Protein AF-A0A542XLI5-F1 (afdb_monomer)

Solvent-accessible surface area (backbone atoms only —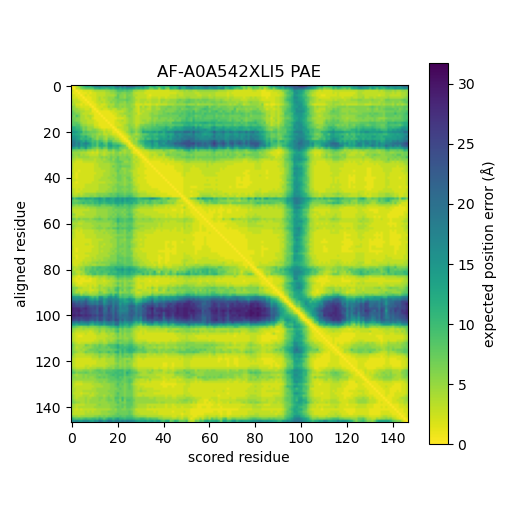 not comparable to full-atom values): 8146 Å² total; per-residue (Å²): 117,4,64,42,70,44,97,56,20,80,38,67,71,58,50,46,68,78,39,75,88,65,83,76,77,69,92,73,43,52,57,99,66,52,78,64,51,60,45,46,20,46,40,46,33,58,65,39,42,83,74,52,23,46,76,43,60,35,79,71,32,42,74,68,52,39,51,50,51,53,49,49,55,49,26,35,18,64,90,39,92,32,61,25,33,32,57,32,42,47,22,63,56,70,70,64,86,77,56,94,75,76,98,66,81,42,37,30,28,30,31,33,39,78,84,74,72,52,48,34,41,41,29,35,41,96,80,63,48,33,54,43,33,36,30,71,49,94,64,28,32,34,32,53,40,76,110

Nearest PDB structures (foldseek):
  8veh-assembly4_D  TM=5.127E-01  e=3.864E-01  Rickettsia bellii RML369-C
  6vch-assembly6_F  TM=6.199E-01  e=4.196E+00  Nitrosotalea devaniterrae
  6vcf-assembly5_E  TM=4.875E-01  e=2.572E+00  Nitrosotalea devaniterrae
  1xke-assembly1_A  TM=5.380E-01  e=5.359E+00  Homo sapiens
  6vcf-assembly1_A  TM=4.866E-01  e=2.907E+00  Nitrosotalea devaniterrae

Mean predicted aligned error: 6.47 Å

pLDDT: mean 83.05, std 15.58, range [28.97, 96.81]

Organism: Salinispora arenicola (NCBI:txid168697)

Structure (mmCIF, N/CA/C/O backbone):
data_AF-A0A542XLI5-F1
#
_entry.id   AF-A0A542XLI5-F1
#
loop_
_atom_site.group_PDB
_atom_site.id
_atom_site.type_symbol
_atom_site.label_atom_id
_atom_site.label_alt_id
_atom_site.label_comp_id
_atom_site.label_asym_id
_atom_site.label_entity_id
_atom_site.label_seq_id
_atom_site.pdbx_PDB_ins_code
_atom_site.Cartn_x
_atom_site.Cartn_y
_atom_site.Cartn_z
_atom_site.occupancy
_atom_site.B_iso_or_equiv
_atom_site.auth_seq_id
_atom_site.auth_comp_id
_atom_site.auth_asym_id
_atom_sit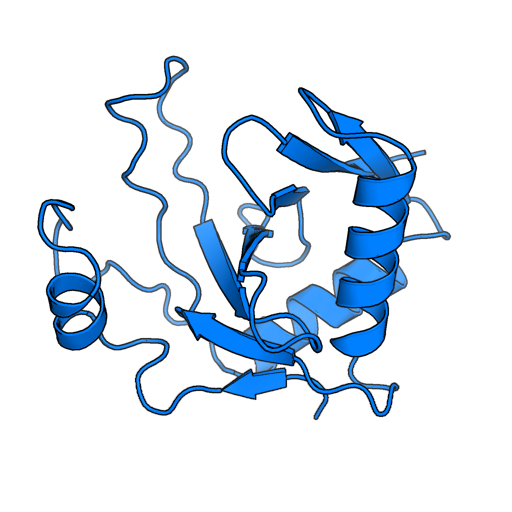e.auth_atom_id
_atom_site.pdbx_PDB_model_num
ATOM 1 N N . MET A 1 1 ? -15.246 -2.917 -4.200 1.00 62.19 1 MET A N 1
ATOM 2 C CA . MET A 1 1 ? -13.824 -3.328 -4.228 1.00 62.19 1 MET A CA 1
ATOM 3 C C . MET A 1 1 ? -13.003 -2.115 -4.626 1.00 62.19 1 MET A C 1
ATOM 5 O O . MET A 1 1 ? -13.133 -1.672 -5.762 1.00 62.19 1 MET A O 1
ATOM 9 N N . PRO A 1 2 ? -12.246 -1.552 -3.689 1.00 79.00 2 PRO A N 1
ATOM 10 C CA . PRO A 1 2 ? -11.530 -0.287 -3.844 1.00 79.00 2 PRO A CA 1
ATOM 11 C C . PRO A 1 2 ? -10.145 -0.492 -4.476 1.00 79.00 2 PRO A C 1
ATOM 13 O O . PRO A 1 2 ? -9.580 0.426 -5.063 1.00 79.00 2 PRO A O 1
ATOM 16 N N . LEU A 1 3 ? -9.614 -1.719 -4.432 1.00 91.62 3 LEU A N 1
ATOM 17 C CA . LEU A 1 3 ? -8.460 -2.115 -5.214 1.00 91.62 3 LEU A CA 1
ATOM 18 C C . LEU A 1 3 ? -8.900 -2.643 -6.577 1.00 91.62 3 LEU A C 1
ATOM 20 O O . LEU A 1 3 ? -9.738 -3.542 -6.702 1.00 91.62 3 LEU A O 1
ATOM 24 N N . VAL A 1 4 ? -8.286 -2.076 -7.605 1.00 93.69 4 VAL A N 1
ATOM 25 C CA . VAL A 1 4 ? -8.241 -2.616 -8.960 1.00 93.69 4 VAL A CA 1
ATOM 26 C C . VAL A 1 4 ? -6.902 -3.325 -9.114 1.00 93.69 4 VAL A C 1
ATOM 28 O O . VAL A 1 4 ? -5.911 -2.898 -8.538 1.00 93.69 4 VAL A O 1
ATOM 31 N N . PHE A 1 5 ? -6.850 -4.414 -9.872 1.00 92.69 5 PHE A N 1
ATOM 32 C CA . PHE A 1 5 ? -5.620 -5.183 -10.050 1.00 92.69 5 PHE A CA 1
ATOM 33 C C . PHE A 1 5 ? -5.214 -5.140 -11.512 1.00 92.69 5 PHE A C 1
ATOM 35 O O . PHE A 1 5 ? -6.007 -5.514 -12.380 1.00 92.69 5 PHE A O 1
ATOM 42 N N . ASN A 1 6 ? -3.979 -4.720 -11.780 1.00 91.38 6 ASN A N 1
ATOM 43 C CA . ASN A 1 6 ? -3.387 -4.911 -13.095 1.00 91.38 6 ASN A CA 1
ATOM 44 C C . ASN A 1 6 ? -3.408 -6.423 -13.426 1.00 91.38 6 ASN A C 1
ATOM 46 O O . ASN A 1 6 ? -3.064 -7.226 -12.556 1.00 91.38 6 ASN A O 1
ATOM 50 N N . PRO A 1 7 ? -3.788 -6.857 -14.645 1.00 88.00 7 PRO A N 1
ATOM 51 C CA . PRO A 1 7 ? -3.790 -8.275 -15.029 1.00 88.00 7 PRO A CA 1
ATOM 52 C C . PRO A 1 7 ? -2.463 -9.016 -14.796 1.00 88.00 7 PRO A C 1
ATOM 54 O O . PRO A 1 7 ? -2.448 -10.245 -14.706 1.00 88.00 7 PRO A O 1
ATOM 57 N N . ASN A 1 8 ? -1.357 -8.278 -14.702 1.00 87.62 8 ASN A N 1
ATOM 58 C CA . ASN A 1 8 ? -0.009 -8.802 -14.539 1.00 87.62 8 ASN A CA 1
ATOM 59 C C . ASN A 1 8 ? 0.612 -8.505 -13.167 1.00 87.62 8 ASN A C 1
ATOM 61 O O . ASN A 1 8 ? 1.803 -8.747 -12.993 1.00 87.62 8 ASN A O 1
ATOM 65 N N . TYR A 1 9 ? -0.177 -8.029 -12.196 1.00 86.06 9 TYR A N 1
ATOM 66 C CA . TYR A 1 9 ? 0.335 -7.541 -10.912 1.00 86.06 9 TYR A CA 1
ATOM 67 C C . TYR A 1 9 ? 1.252 -8.532 -10.175 1.00 86.06 9 TYR A C 1
ATOM 69 O O . TYR A 1 9 ? 2.170 -8.119 -9.483 1.00 86.06 9 TYR A O 1
ATOM 77 N N . ASN A 1 10 ? 1.055 -9.840 -10.330 1.00 84.94 10 ASN A N 1
ATOM 78 C CA . ASN A 1 10 ? 1.839 -10.883 -9.663 1.00 84.94 10 ASN A CA 1
ATOM 79 C C . ASN A 1 10 ? 2.695 -11.725 -10.630 1.00 84.94 10 ASN A C 1
ATOM 81 O O . ASN A 1 10 ? 3.016 -12.875 -10.333 1.00 84.94 10 ASN A O 1
ATOM 85 N N . LYS A 1 11 ? 3.032 -11.197 -11.815 1.00 83.94 11 LYS A N 1
ATOM 86 C CA . LYS A 1 11 ? 3.798 -11.937 -12.829 1.00 83.94 11 LYS A CA 1
ATOM 87 C C . LYS A 1 11 ? 5.264 -11.521 -12.844 1.00 83.94 11 LYS A C 1
ATOM 89 O O . LYS A 1 11 ? 5.605 -10.418 -13.265 1.00 83.94 11 LYS A O 1
ATOM 94 N N . LEU A 1 12 ? 6.145 -12.460 -12.498 1.00 79.12 12 LEU A N 1
ATOM 95 C CA . LEU A 1 12 ? 7.593 -12.226 -12.426 1.00 79.12 12 LEU A CA 1
ATOM 96 C C . LEU A 1 12 ? 8.204 -11.819 -13.771 1.00 79.12 12 LEU A C 1
ATOM 98 O O . LEU A 1 12 ? 9.047 -10.927 -13.822 1.00 79.12 12 LEU A O 1
ATOM 102 N N . ALA A 1 13 ? 7.770 -12.446 -14.866 1.00 80.94 13 ALA A N 1
ATOM 103 C CA . ALA A 1 13 ? 8.268 -12.117 -16.200 1.00 80.94 13 ALA A CA 1
ATOM 104 C C . ALA A 1 13 ? 7.979 -10.655 -16.583 1.00 80.94 13 ALA A C 1
ATOM 106 O O . ALA A 1 13 ? 8.860 -9.972 -17.097 1.00 80.94 13 ALA A O 1
ATOM 107 N N . VAL A 1 14 ? 6.772 -10.169 -16.273 1.00 81.31 14 VAL A N 1
ATOM 108 C CA . VAL A 1 14 ? 6.358 -8.788 -16.567 1.00 81.31 14 VAL A CA 1
ATOM 109 C C . VAL A 1 14 ? 7.129 -7.806 -15.688 1.00 81.31 14 VAL A C 1
ATOM 111 O O . VAL A 1 14 ? 7.693 -6.846 -16.200 1.00 81.31 14 VAL A O 1
ATOM 114 N N . PHE A 1 15 ? 7.273 -8.111 -14.394 1.00 77.88 15 PHE A N 1
ATOM 115 C CA . PHE A 1 15 ? 8.097 -7.314 -13.484 1.00 77.88 15 PHE A CA 1
ATOM 116 C C . PHE A 1 15 ? 9.539 -7.148 -13.986 1.00 77.88 15 PHE A C 1
ATOM 118 O O . PHE A 1 15 ? 10.060 -6.036 -14.042 1.00 77.88 15 PHE A O 1
ATOM 125 N N . ARG A 1 16 ? 10.187 -8.240 -14.414 1.00 76.94 16 ARG A N 1
ATOM 126 C CA . ARG A 1 16 ? 11.561 -8.202 -14.948 1.00 76.94 16 ARG A CA 1
ATOM 127 C C . ARG A 1 16 ? 11.684 -7.369 -16.226 1.00 76.94 16 ARG A C 1
ATOM 129 O O . ARG A 1 16 ? 12.717 -6.738 -16.433 1.00 76.94 16 ARG A O 1
ATO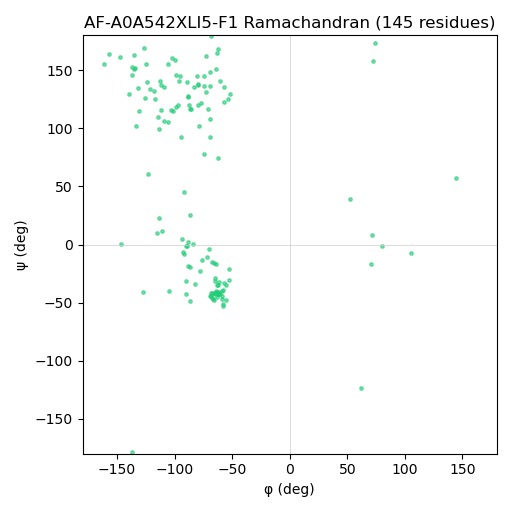M 136 N N . GLN A 1 17 ? 10.658 -7.372 -17.077 1.00 80.12 17 GLN A N 1
ATOM 137 C CA . GLN A 1 17 ? 10.642 -6.578 -18.306 1.00 80.12 17 GLN A CA 1
ATOM 138 C C . GLN A 1 17 ? 10.554 -5.075 -18.013 1.00 80.12 17 GLN A C 1
ATOM 140 O O . GLN A 1 17 ? 11.246 -4.293 -18.664 1.00 80.12 17 GLN A O 1
ATOM 145 N N . GLU A 1 18 ? 9.727 -4.682 -17.043 1.00 75.19 18 GLU A N 1
ATOM 146 C CA . GLU A 1 18 ? 9.525 -3.280 -16.654 1.00 75.19 18 GLU A CA 1
ATOM 147 C C . GLU A 1 18 ? 10.673 -2.732 -15.784 1.00 75.19 18 GLU A C 1
ATOM 149 O O . GLU A 1 18 ? 10.925 -1.528 -15.774 1.00 75.19 18 GLU A O 1
ATOM 154 N N . HIS A 1 19 ? 11.428 -3.610 -15.113 1.00 68.50 19 HIS A N 1
ATOM 155 C CA . HIS A 1 19 ? 12.537 -3.255 -14.221 1.00 68.50 19 HIS A CA 1
ATOM 156 C C . HIS A 1 19 ? 13.860 -3.915 -14.634 1.00 68.50 19 HIS A C 1
ATOM 158 O O . HIS A 1 19 ? 14.479 -4.673 -13.877 1.00 68.50 19 HIS A O 1
ATOM 164 N N . GLN A 1 20 ? 14.315 -3.604 -15.850 1.00 65.69 20 GLN A N 1
ATOM 165 C CA . GLN A 1 20 ? 15.590 -4.096 -16.374 1.00 65.69 20 GLN A CA 1
ATOM 166 C C . GLN A 1 20 ? 16.748 -3.694 -15.441 1.00 65.69 20 GLN A C 1
ATOM 168 O O . GLN A 1 20 ? 16.947 -2.517 -15.151 1.00 65.69 20 GLN A O 1
ATOM 173 N N . GLY A 1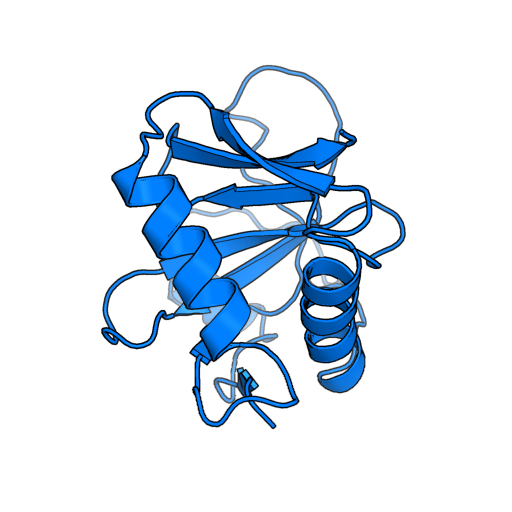 21 ? 17.500 -4.683 -14.947 1.00 63.22 21 GLY A N 1
ATOM 174 C CA . GLY A 1 21 ? 18.618 -4.486 -14.012 1.00 63.22 21 GLY A CA 1
ATOM 175 C C . GLY A 1 21 ? 18.337 -4.883 -12.558 1.00 63.22 21 GLY A C 1
ATOM 176 O O . GLY A 1 21 ? 19.269 -4.929 -11.757 1.00 63.22 21 GLY A O 1
ATOM 177 N N . VAL A 1 22 ? 17.094 -5.232 -12.205 1.00 64.50 22 VAL A N 1
ATOM 178 C CA . VAL A 1 22 ? 16.772 -5.803 -10.885 1.00 64.50 22 VAL A CA 1
ATOM 179 C C . VAL A 1 22 ? 16.975 -7.320 -10.912 1.00 64.50 22 VAL A C 1
ATOM 181 O O . VAL A 1 22 ? 16.280 -8.038 -11.632 1.00 64.50 22 VAL A O 1
ATOM 184 N N . ASN A 1 23 ? 17.919 -7.829 -10.113 1.00 61.59 23 ASN A N 1
ATOM 185 C CA . ASN A 1 23 ? 18.113 -9.270 -9.951 1.00 61.59 23 ASN A CA 1
ATOM 186 C C . ASN A 1 23 ? 17.076 -9.842 -8.972 1.00 61.59 23 ASN A C 1
ATOM 188 O O . ASN A 1 23 ? 17.023 -9.444 -7.806 1.00 61.59 23 ASN A O 1
ATOM 192 N N . VAL A 1 24 ? 16.262 -10.782 -9.450 1.00 64.38 24 VAL A N 1
ATOM 193 C CA . VAL A 1 24 ? 15.177 -11.392 -8.676 1.00 64.38 24 VAL A CA 1
ATOM 194 C C . VAL A 1 24 ? 15.477 -12.877 -8.439 1.00 64.38 24 VAL A C 1
ATOM 196 O O . VAL A 1 24 ? 15.417 -13.648 -9.406 1.00 64.38 24 VAL A O 1
ATOM 199 N N . PRO A 1 25 ? 15.787 -13.292 -7.195 1.00 54.25 25 PRO A N 1
ATOM 200 C CA . PRO A 1 25 ? 16.117 -14.675 -6.873 1.00 54.25 25 PRO A CA 1
ATOM 201 C C . PRO A 1 25 ? 14.868 -15.571 -6.797 1.00 54.25 25 PRO A C 1
ATOM 203 O O . PRO A 1 25 ? 13.995 -15.354 -5.962 1.00 54.25 25 PRO A O 1
ATOM 206 N N . GLY A 1 26 ? 14.839 -16.622 -7.624 1.00 55.00 26 GLY A N 1
ATOM 207 C CA . GLY A 1 26 ? 13.908 -17.754 -7.519 1.00 55.00 26 GLY A CA 1
ATOM 208 C C . GLY A 1 26 ? 12.451 -17.497 -7.930 1.00 55.00 26 GLY A C 1
ATOM 209 O O . GLY A 1 26 ? 12.037 -16.372 -8.204 1.00 55.00 26 GLY A O 1
ATOM 210 N N . ASP A 1 27 ? 11.671 -18.581 -7.958 1.00 53.12 27 ASP A N 1
ATOM 211 C CA . ASP A 1 27 ? 10.239 -18.578 -8.303 1.00 53.12 27 ASP A CA 1
ATOM 212 C C . ASP A 1 27 ? 9.345 -18.040 -7.165 1.00 53.12 27 ASP A C 1
ATOM 214 O O . ASP A 1 27 ? 8.193 -17.682 -7.392 1.00 53.12 27 ASP A O 1
ATOM 218 N N . GLY A 1 28 ? 9.883 -17.910 -5.946 1.00 64.50 28 GLY A N 1
ATOM 219 C CA . GLY A 1 28 ? 9.187 -17.411 -4.750 1.00 64.50 28 GLY A CA 1
ATOM 220 C C . GLY A 1 28 ? 9.205 -15.888 -4.568 1.00 64.50 28 GLY A C 1
ATOM 221 O O . GLY A 1 28 ? 9.146 -15.416 -3.436 1.00 64.50 28 GLY A O 1
ATOM 222 N N . PHE A 1 29 ? 9.351 -15.111 -5.648 1.00 72.19 29 PHE A N 1
ATOM 223 C CA . PHE A 1 29 ? 9.470 -13.648 -5.560 1.00 72.19 29 PHE A CA 1
ATOM 224 C C . PHE A 1 29 ? 8.208 -12.968 -5.013 1.00 72.19 29 PHE A C 1
ATOM 226 O O . PHE A 1 29 ? 8.298 -12.062 -4.181 1.00 72.19 29 PHE A O 1
ATOM 233 N N . PHE A 1 30 ? 7.03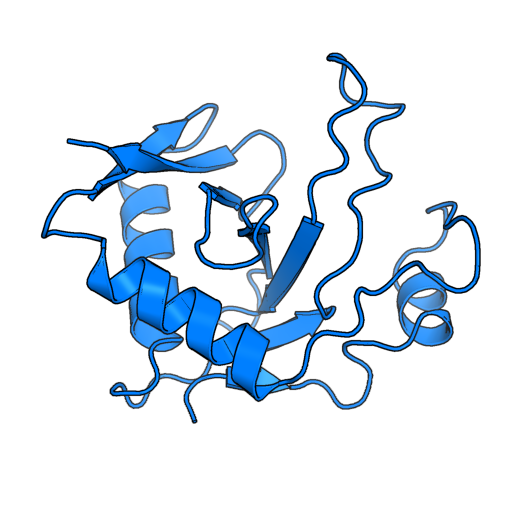8 -13.414 -5.474 1.00 80.12 30 PHE A N 1
ATOM 234 C CA . PHE A 1 30 ? 5.749 -12.982 -4.945 1.00 80.12 30 PHE A CA 1
ATOM 235 C C . PHE A 1 30 ? 5.339 -13.890 -3.795 1.00 80.12 30 PHE A C 1
ATOM 237 O O . PHE A 1 30 ? 5.500 -15.108 -3.871 1.00 80.12 30 PHE A O 1
ATOM 244 N N . ALA A 1 31 ? 4.768 -13.302 -2.749 1.00 81.12 31 ALA A N 1
ATOM 245 C CA . ALA A 1 31 ? 4.110 -14.089 -1.724 1.00 81.12 31 ALA A CA 1
ATOM 246 C C . ALA A 1 31 ? 2.762 -14.607 -2.250 1.00 81.12 31 ALA A C 1
ATOM 248 O O . ALA A 1 31 ? 2.069 -13.919 -3.006 1.00 81.12 31 ALA A O 1
ATOM 249 N N . ASP A 1 32 ? 2.394 -15.816 -1.830 1.00 83.44 32 ASP A N 1
ATOM 250 C CA . ASP A 1 32 ? 1.102 -16.428 -2.145 1.00 83.44 32 ASP A CA 1
ATOM 251 C C . ASP A 1 32 ? -0.008 -15.774 -1.310 1.00 83.44 32 ASP A C 1
ATOM 253 O O . ASP A 1 32 ? -0.413 -16.259 -0.257 1.00 83.44 32 ASP A O 1
ATOM 257 N N . VAL A 1 33 ? -0.416 -14.582 -1.740 1.00 85.38 33 VAL A N 1
ATOM 258 C CA . VAL A 1 33 ? -1.391 -13.731 -1.055 1.00 85.38 33 VAL A CA 1
ATOM 259 C C . VAL A 1 33 ? -2.497 -13.389 -2.034 1.00 85.38 33 VAL A C 1
ATOM 261 O O . VAL A 1 33 ? -2.255 -12.879 -3.136 1.00 85.38 33 VAL A O 1
ATOM 264 N N . SER A 1 34 ? -3.738 -13.664 -1.639 1.00 89.94 34 SER A N 1
ATOM 265 C CA . SER A 1 34 ? -4.877 -13.451 -2.520 1.00 89.94 34 SER A CA 1
ATOM 266 C C . SER A 1 34 ? -5.191 -11.959 -2.689 1.00 89.94 34 SER A C 1
ATOM 268 O O . SER A 1 34 ? -4.814 -11.102 -1.888 1.00 89.94 34 SER A O 1
ATOM 270 N N . ARG A 1 35 ? -5.962 -11.621 -3.732 1.00 92.19 35 ARG A N 1
ATOM 271 C CA . ARG A 1 35 ? -6.492 -10.254 -3.917 1.00 92.19 35 ARG A CA 1
ATOM 272 C C . ARG A 1 35 ? -7.317 -9.784 -2.717 1.00 92.19 35 ARG A C 1
ATOM 274 O O . ARG A 1 35 ? -7.328 -8.594 -2.418 1.00 92.19 35 ARG A O 1
ATOM 281 N N . LYS A 1 36 ? -8.019 -10.714 -2.061 1.00 92.56 36 LYS A N 1
ATOM 282 C CA . LYS A 1 36 ? -8.801 -10.433 -0.859 1.00 92.56 36 LYS A CA 1
ATOM 283 C C . LYS A 1 36 ? -7.884 -10.104 0.317 1.00 92.56 36 LYS A C 1
ATOM 285 O O . LYS A 1 36 ? -8.128 -9.112 0.986 1.00 92.56 36 LYS A O 1
ATOM 290 N N . ASP A 1 37 ? -6.812 -10.861 0.508 1.00 92.19 37 ASP A N 1
ATOM 291 C CA . ASP A 1 37 ? -5.867 -10.607 1.599 1.00 92.19 37 ASP A CA 1
ATOM 292 C C . ASP A 1 37 ? -5.161 -9.253 1.424 1.00 92.19 37 ASP A C 1
ATOM 294 O O . ASP A 1 37 ? -5.043 -8.486 2.377 1.00 92.19 37 ASP A O 1
ATOM 298 N N . LEU A 1 38 ? -4.783 -8.893 0.188 1.00 92.31 38 LEU A N 1
ATOM 299 C CA . LEU A 1 38 ? -4.247 -7.559 -0.127 1.00 92.31 38 LEU A CA 1
ATOM 300 C C . LEU A 1 38 ? -5.225 -6.432 0.234 1.00 92.31 38 LEU A C 1
ATOM 302 O O . LEU A 1 38 ? -4.808 -5.391 0.743 1.00 92.31 38 LEU A O 1
ATOM 306 N N . GLN A 1 39 ? -6.522 -6.638 -0.006 1.00 94.25 39 GLN A N 1
ATOM 307 C CA . GLN A 1 39 ? -7.550 -5.692 0.419 1.00 94.25 39 GLN A CA 1
ATOM 308 C C . GLN A 1 39 ? -7.655 -5.619 1.947 1.00 94.25 39 GLN A C 1
ATOM 310 O O . GLN A 1 39 ? -7.676 -4.525 2.516 1.00 94.25 39 GLN A O 1
ATOM 315 N N . ASP A 1 40 ? -7.691 -6.777 2.608 1.00 94.25 40 ASP A N 1
ATOM 316 C CA . ASP A 1 40 ? -7.858 -6.883 4.055 1.00 94.25 40 ASP A CA 1
ATOM 317 C C . ASP A 1 40 ? -6.696 -6.186 4.798 1.00 94.25 40 ASP A C 1
ATOM 319 O O . ASP A 1 40 ? -6.916 -5.567 5.840 1.00 94.25 40 ASP A O 1
ATOM 323 N N . ILE A 1 41 ? -5.478 -6.179 4.239 1.00 94.50 41 ILE A N 1
ATOM 324 C CA . ILE A 1 41 ? -4.329 -5.420 4.771 1.00 94.50 41 ILE A CA 1
ATOM 325 C C . ILE A 1 41 ? -4.621 -3.914 4.854 1.00 94.50 41 ILE A C 1
ATOM 327 O O . ILE A 1 41 ? -4.346 -3.275 5.880 1.00 94.50 41 ILE A O 1
ATOM 331 N N . ILE A 1 42 ? -5.173 -3.320 3.791 1.00 94.12 42 ILE A N 1
ATOM 332 C CA . ILE A 1 42 ? -5.499 -1.885 3.758 1.00 94.12 42 ILE A CA 1
ATOM 333 C C . ILE A 1 42 ? -6.628 -1.581 4.740 1.00 94.12 42 ILE A C 1
ATOM 335 O O . ILE A 1 42 ? -6.515 -0.650 5.543 1.00 94.12 42 ILE A O 1
ATOM 339 N N . ASP A 1 43 ? -7.678 -2.399 4.729 1.00 94.31 43 ASP A N 1
ATOM 340 C CA . ASP A 1 43 ? -8.845 -2.219 5.591 1.00 94.31 43 ASP A CA 1
ATOM 341 C C . ASP A 1 43 ? -8.463 -2.319 7.076 1.00 94.31 43 ASP A C 1
ATOM 343 O O . ASP A 1 43 ? -8.876 -1.488 7.894 1.00 94.31 43 ASP A O 1
ATOM 347 N N . ASN A 1 44 ? -7.609 -3.285 7.431 1.00 94.06 44 ASN A N 1
ATOM 348 C CA . ASN A 1 44 ? -7.070 -3.446 8.781 1.00 94.06 44 ASN A CA 1
ATOM 349 C C . ASN A 1 44 ? -6.188 -2.266 9.191 1.00 94.06 44 ASN A C 1
ATOM 351 O O . ASN A 1 44 ? -6.308 -1.762 10.313 1.00 94.06 44 ASN A O 1
ATOM 355 N N . THR A 1 45 ? -5.342 -1.780 8.280 1.00 94.31 45 THR A N 1
ATOM 356 C CA . THR A 1 45 ? -4.532 -0.578 8.513 1.00 94.31 45 THR A CA 1
ATOM 357 C C . THR A 1 45 ? -5.442 0.612 8.824 1.00 94.31 45 THR A C 1
ATOM 359 O O . THR A 1 45 ? -5.296 1.235 9.879 1.00 94.31 45 THR A O 1
ATOM 362 N N . ARG A 1 46 ? -6.454 0.870 7.986 1.00 93.50 46 ARG A N 1
ATOM 363 C CA . ARG A 1 46 ? -7.454 1.937 8.170 1.00 93.50 46 ARG A CA 1
ATOM 364 C C . ARG A 1 46 ? -8.237 1.818 9.473 1.00 93.50 46 ARG A C 1
ATOM 366 O O . ARG A 1 46 ? -8.457 2.829 10.132 1.00 93.50 46 ARG A O 1
ATOM 373 N N . ASN A 1 47 ? -8.612 0.603 9.867 1.00 92.69 47 ASN A N 1
ATOM 374 C CA . ASN A 1 47 ? -9.296 0.338 11.135 1.00 92.69 47 ASN A CA 1
ATOM 375 C C . ASN A 1 47 ? -8.430 0.644 12.364 1.00 92.69 47 ASN A C 1
ATOM 377 O O . ASN A 1 47 ? -8.965 0.981 13.423 1.00 92.69 47 ASN A O 1
ATOM 381 N N . SER A 1 48 ? -7.110 0.471 12.248 1.00 90.19 48 SER A N 1
ATOM 382 C CA . SER A 1 48 ? -6.159 0.713 13.338 1.00 90.19 48 SER A CA 1
ATOM 383 C C . SER A 1 48 ? -5.783 2.190 13.489 1.00 90.19 48 SER A C 1
ATOM 385 O O . SER A 1 48 ? -5.606 2.667 14.617 1.00 90.19 48 SER A O 1
ATOM 387 N N . LEU A 1 49 ? -5.717 2.916 12.367 1.00 91.19 49 LEU A N 1
ATOM 388 C CA . LEU A 1 49 ? -5.512 4.360 12.341 1.00 91.19 49 LEU A CA 1
ATOM 389 C C . LEU A 1 49 ? -6.656 5.060 13.087 1.00 91.19 49 LEU A C 1
ATOM 391 O O . LEU A 1 49 ? -7.814 4.658 12.986 1.00 91.19 49 LEU A O 1
ATOM 395 N N . LYS A 1 50 ? -6.335 6.108 13.852 1.00 73.25 50 LYS A N 1
ATOM 396 C CA . LYS A 1 50 ? -7.254 6.874 14.725 1.00 73.25 50 LYS A CA 1
ATOM 397 C C . LYS A 1 50 ? -7.761 6.160 15.981 1.00 73.25 50 LYS A C 1
ATOM 399 O O . LYS A 1 50 ? -8.248 6.840 16.875 1.00 73.25 50 LYS A O 1
ATOM 404 N N . LYS A 1 51 ? -7.663 4.828 16.079 1.00 84.00 51 LYS A N 1
ATOM 405 C CA . LYS A 1 51 ? -7.947 4.111 17.337 1.00 84.00 51 LYS A CA 1
ATOM 406 C C . LYS A 1 51 ? -6.719 4.026 18.230 1.00 84.00 51 LYS A C 1
ATOM 408 O O . LYS A 1 51 ? -6.808 4.279 19.421 1.00 84.00 51 LYS A O 1
ATOM 413 N N . LYS A 1 52 ? -5.597 3.611 17.646 1.00 89.31 52 LYS A N 1
ATOM 414 C CA . LYS A 1 52 ? -4.345 3.349 18.374 1.00 89.31 52 LYS A CA 1
ATOM 415 C C . LYS A 1 52 ? -3.087 3.663 17.566 1.00 89.31 52 LYS A C 1
ATOM 417 O O . LYS A 1 52 ? -1.989 3.396 18.036 1.00 89.31 52 LYS A O 1
ATOM 422 N N . ARG A 1 53 ? -3.251 4.131 16.325 1.00 91.19 53 ARG A N 1
ATOM 423 C CA . ARG A 1 53 ? -2.152 4.425 15.403 1.00 91.19 53 ARG A CA 1
ATOM 424 C C . ARG A 1 53 ? -2.333 5.756 14.684 1.00 91.19 53 ARG A C 1
ATOM 426 O O . ARG A 1 53 ? -3.474 6.153 14.414 1.00 91.19 53 ARG A O 1
ATOM 433 N N . THR A 1 54 ? -1.221 6.383 14.318 1.00 94.31 54 THR A N 1
ATOM 434 C CA . THR A 1 54 ? -1.144 7.613 13.511 1.00 94.31 54 THR A CA 1
ATOM 435 C C . THR A 1 54 ? -0.235 7.424 12.298 1.00 94.31 54 THR A C 1
ATOM 437 O O . THR A 1 54 ? 0.422 6.393 12.143 1.00 94.31 54 THR A O 1
ATOM 440 N N . LEU A 1 55 ? -0.281 8.397 11.384 1.00 96.38 55 LEU A N 1
ATOM 441 C CA . LEU A 1 55 ? 0.632 8.484 10.250 1.00 96.38 55 LEU A CA 1
ATOM 442 C C . LEU A 1 55 ? 1.675 9.554 10.556 1.00 96.38 55 LEU A C 1
ATOM 444 O O . LEU A 1 55 ? 1.319 10.728 10.637 1.00 96.38 55 LEU A O 1
ATOM 448 N N . GLU A 1 56 ? 2.934 9.148 10.671 1.00 95.88 56 GLU A N 1
ATOM 449 C CA . GLU A 1 56 ? 4.039 10.039 11.024 1.00 95.88 56 GLU A CA 1
ATOM 450 C C . GLU A 1 56 ? 5.000 10.222 9.840 1.00 95.88 56 GLU A C 1
ATOM 452 O O . GLU A 1 56 ? 5.321 9.245 9.148 1.00 95.88 56 GLU A O 1
ATOM 457 N N . PRO A 1 57 ? 5.468 11.453 9.567 1.00 96.25 57 PRO A N 1
ATOM 458 C CA . PRO A 1 57 ? 6.459 11.699 8.529 1.00 96.25 57 PRO A CA 1
ATOM 459 C C . PRO A 1 57 ? 7.852 11.234 8.976 1.00 96.25 57 PRO A C 1
ATOM 461 O O . PRO A 1 57 ? 8.294 11.532 10.081 1.00 96.25 57 PRO A O 1
ATOM 464 N N . HIS A 1 58 ? 8.578 10.558 8.087 1.00 93.88 58 HIS A N 1
ATOM 465 C CA . HIS A 1 58 ? 9.970 10.145 8.271 1.00 93.88 58 HIS A CA 1
ATOM 466 C C . HIS A 1 58 ? 10.816 10.433 7.023 1.00 93.88 58 HIS A C 1
ATOM 468 O O . HIS A 1 58 ? 10.331 10.445 5.886 1.00 93.88 58 HIS A O 1
ATOM 474 N N . GLY A 1 59 ? 12.115 10.662 7.235 1.00 91.50 59 GLY A N 1
ATOM 475 C CA . GLY A 1 59 ? 13.039 11.053 6.170 1.00 91.50 59 GLY A CA 1
ATOM 476 C C . GLY A 1 59 ? 12.638 12.392 5.545 1.00 91.50 59 GLY A C 1
ATOM 477 O O . GLY A 1 59 ? 12.494 13.388 6.246 1.00 91.50 59 GLY A O 1
ATOM 478 N N . ASN A 1 60 ? 12.435 12.403 4.229 1.00 93.50 60 ASN A N 1
ATOM 479 C CA . ASN A 1 60 ? 12.030 13.583 3.460 1.00 93.50 60 ASN A CA 1
ATOM 480 C C . ASN A 1 60 ? 10.508 13.826 3.460 1.00 93.50 60 ASN A C 1
ATOM 482 O O . ASN A 1 60 ? 10.038 14.751 2.795 1.00 93.50 60 ASN A O 1
ATOM 486 N N . ALA A 1 61 ? 9.717 12.989 4.140 1.00 94.88 61 ALA A N 1
ATOM 487 C CA . ALA A 1 61 ? 8.275 13.189 4.214 1.00 94.88 61 ALA A CA 1
ATOM 488 C C . ALA A 1 61 ? 7.920 14.426 5.046 1.00 94.88 61 ALA A C 1
ATOM 490 O O . ALA A 1 61 ? 8.593 14.792 6.005 1.00 94.88 61 ALA A O 1
ATOM 491 N N . ASN A 1 62 ? 6.814 15.061 4.678 1.00 95.81 62 ASN A N 1
ATOM 492 C CA . ASN A 1 62 ? 6.274 16.240 5.346 1.00 95.81 62 ASN A CA 1
ATOM 493 C C . ASN A 1 62 ? 4.747 16.121 5.488 1.00 95.81 62 ASN A C 1
ATOM 495 O O . ASN A 1 62 ? 4.147 15.137 5.050 1.00 95.81 62 ASN A O 1
ATOM 499 N N . GLY A 1 63 ? 4.097 17.142 6.054 1.00 96.19 63 GLY A N 1
ATOM 500 C CA . GLY A 1 63 ? 2.643 17.140 6.256 1.00 96.19 63 GLY A CA 1
ATOM 501 C C . GLY A 1 63 ? 1.828 16.909 4.974 1.00 96.19 63 GLY A C 1
ATOM 502 O O . GLY A 1 63 ? 0.820 16.207 5.009 1.00 96.19 63 GLY A O 1
ATOM 503 N N . ALA A 1 64 ? 2.288 17.417 3.824 1.00 95.44 64 ALA A N 1
ATOM 504 C CA . ALA A 1 64 ? 1.630 17.169 2.539 1.00 95.44 64 ALA A CA 1
ATOM 505 C C . ALA A 1 64 ? 1.740 15.694 2.118 1.00 95.44 64 ALA A C 1
ATOM 507 O O . ALA A 1 64 ? 0.754 15.097 1.689 1.00 95.44 64 ALA A O 1
ATOM 508 N N . THR A 1 65 ? 2.911 15.085 2.316 1.00 95.62 65 THR A N 1
ATOM 509 C CA . THR A 1 65 ? 3.138 13.657 2.045 1.00 95.62 65 THR A CA 1
ATOM 510 C C . TH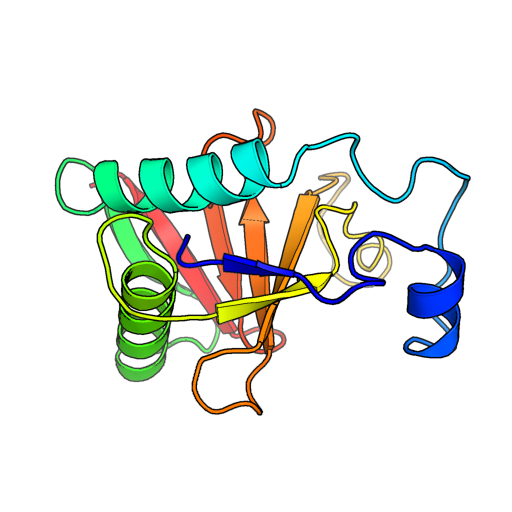R A 1 65 ? 2.253 12.780 2.936 1.00 95.62 65 THR A C 1
ATOM 512 O O . THR A 1 65 ? 1.636 11.826 2.464 1.00 95.62 65 THR A O 1
ATOM 515 N N . VAL A 1 66 ? 2.134 13.126 4.221 1.00 96.81 66 VAL A N 1
ATOM 516 C CA . VAL A 1 66 ? 1.255 12.426 5.174 1.00 96.81 66 VAL A CA 1
ATOM 517 C C . VAL A 1 66 ? -0.212 12.539 4.751 1.00 96.81 66 VAL A C 1
ATOM 519 O O . VAL A 1 66 ? -0.938 11.544 4.763 1.00 96.81 66 VAL A O 1
ATOM 522 N N . ALA A 1 67 ? -0.653 13.723 4.316 1.00 95.62 67 ALA A N 1
ATOM 523 C CA . ALA A 1 67 ? -2.010 13.925 3.814 1.00 95.62 67 ALA A CA 1
ATOM 524 C C . ALA A 1 67 ? -2.293 13.093 2.550 1.00 95.62 67 ALA A C 1
ATOM 526 O O . ALA A 1 67 ? -3.360 12.485 2.442 1.00 95.62 67 ALA A O 1
ATOM 527 N N . GLN A 1 68 ? -1.332 13.005 1.626 1.00 95.12 68 GLN A N 1
ATOM 528 C CA . GLN A 1 68 ? -1.431 12.156 0.435 1.00 95.12 68 GLN A CA 1
ATOM 529 C C . GLN A 1 68 ? -1.517 10.670 0.800 1.00 95.12 68 GLN A C 1
ATOM 531 O O . GLN A 1 68 ? -2.391 9.972 0.290 1.00 95.12 68 GLN A O 1
ATOM 536 N N . ALA A 1 69 ? -0.682 10.194 1.727 1.00 95.75 69 ALA A N 1
ATOM 537 C CA . ALA A 1 69 ? -0.748 8.826 2.239 1.00 95.75 69 ALA A CA 1
ATOM 538 C C . ALA A 1 69 ? -2.114 8.516 2.878 1.00 95.75 69 ALA A C 1
ATOM 540 O O . ALA A 1 69 ? -2.717 7.473 2.615 1.00 95.75 69 ALA A O 1
ATOM 541 N N . ALA A 1 70 ? -2.645 9.440 3.682 1.00 95.12 70 ALA A N 1
ATOM 542 C CA . ALA A 1 70 ? -3.966 9.300 4.286 1.00 95.12 70 ALA A CA 1
ATOM 543 C C . ALA A 1 70 ? -5.084 9.243 3.229 1.00 95.12 70 ALA A C 1
ATOM 545 O O . ALA A 1 70 ? -6.012 8.437 3.353 1.00 95.12 70 ALA A O 1
ATOM 546 N N . ALA A 1 71 ? -4.994 10.081 2.192 1.00 93.62 71 ALA A N 1
ATOM 547 C CA . ALA A 1 71 ? -5.936 10.103 1.078 1.00 93.62 71 ALA A CA 1
ATOM 548 C C . ALA A 1 71 ? -5.867 8.813 0.248 1.00 93.62 71 ALA A C 1
ATOM 550 O O . ALA A 1 71 ? -6.912 8.253 -0.077 1.00 93.62 71 ALA A O 1
ATOM 551 N N . LEU A 1 72 ? -4.662 8.301 -0.017 1.00 95.00 72 LEU A N 1
ATOM 552 C CA . LEU A 1 72 ? -4.437 7.024 -0.693 1.00 95.00 72 LEU A CA 1
ATOM 553 C C . LEU A 1 72 ? -5.098 5.872 0.069 1.00 95.00 72 LEU A C 1
ATOM 555 O O . LEU A 1 72 ? -5.898 5.137 -0.504 1.00 95.00 72 LEU A O 1
ATOM 559 N N . LEU A 1 73 ? -4.811 5.739 1.370 1.00 94.56 73 LEU A N 1
ATOM 560 C CA . LEU A 1 73 ? -5.390 4.683 2.204 1.00 94.56 73 LEU A CA 1
ATOM 561 C C . LEU A 1 73 ? -6.912 4.791 2.301 1.00 94.56 73 LEU A C 1
ATOM 563 O O . LEU A 1 73 ? -7.587 3.773 2.375 1.00 94.56 73 LEU A O 1
ATOM 567 N N . LYS A 1 74 ? -7.460 6.013 2.316 1.00 92.81 74 LYS A N 1
ATOM 568 C CA . LYS A 1 74 ? -8.910 6.216 2.251 1.00 92.81 74 LYS A CA 1
ATOM 569 C C . LYS A 1 74 ? -9.461 5.761 0.899 1.00 92.81 74 LYS A C 1
ATOM 571 O O . LYS A 1 74 ? -10.445 5.043 0.867 1.00 92.81 74 LYS A O 1
ATOM 576 N N . ALA A 1 75 ? -8.841 6.152 -0.209 1.00 92.00 75 ALA A N 1
ATOM 577 C CA . ALA A 1 75 ? -9.307 5.774 -1.539 1.00 92.00 75 ALA A CA 1
ATOM 578 C C . ALA A 1 75 ? -9.210 4.261 -1.800 1.00 92.00 75 ALA A C 1
ATOM 580 O O . ALA A 1 75 ? -10.004 3.734 -2.567 1.00 92.00 75 ALA A O 1
ATOM 581 N N . ALA A 1 76 ? -8.262 3.570 -1.165 1.00 92.56 76 ALA A N 1
ATOM 582 C CA . ALA A 1 76 ? -8.075 2.126 -1.276 1.00 92.56 76 ALA A CA 1
ATOM 583 C C . ALA A 1 76 ? -8.889 1.296 -0.255 1.00 92.56 76 ALA A C 1
ATOM 585 O O . ALA A 1 76 ? -8.762 0.073 -0.231 1.00 92.56 76 ALA A O 1
ATOM 586 N N . ASP A 1 77 ? -9.702 1.933 0.591 1.00 92.62 77 ASP A N 1
ATOM 587 C CA . ASP A 1 77 ? -10.512 1.294 1.638 1.00 92.62 77 ASP A CA 1
ATOM 588 C C . ASP A 1 77 ? -11.793 0.661 1.080 1.00 92.62 77 ASP A C 1
ATOM 590 O O . ASP A 1 77 ? -12.479 1.275 0.264 1.00 92.62 77 ASP A O 1
ATOM 594 N N . SER A 1 78 ? -12.158 -0.553 1.517 1.00 91.12 78 SER A N 1
ATOM 595 C CA . SER A 1 78 ? -13.235 -1.315 0.856 1.00 91.12 78 SER A CA 1
ATOM 596 C C . SER A 1 78 ? -14.635 -0.762 0.977 1.00 91.12 78 SER A C 1
ATOM 598 O O . SER A 1 78 ? -15.513 -1.136 0.192 1.00 91.12 78 SER A O 1
ATOM 600 N N . ARG A 1 79 ? -14.808 0.168 1.908 1.00 91.88 79 ARG A N 1
ATOM 601 C CA . ARG A 1 79 ? -16.061 0.860 2.190 1.00 91.88 79 ARG A CA 1
ATOM 602 C C . ARG A 1 79 ? -16.188 2.161 1.402 1.00 91.88 79 ARG A C 1
ATOM 604 O O . ARG A 1 79 ? -17.240 2.790 1.446 1.00 91.88 79 ARG A O 1
ATOM 611 N N . GLU A 1 80 ? -15.129 2.580 0.719 1.00 89.12 80 GLU A N 1
ATOM 612 C CA . GLU A 1 80 ? -15.069 3.832 -0.025 1.00 89.12 80 GLU A CA 1
ATOM 613 C C . GLU A 1 80 ? -15.237 3.571 -1.533 1.00 89.12 80 GLU A C 1
ATOM 615 O O . GLU A 1 80 ? -15.039 2.464 -2.036 1.00 89.12 80 GLU A O 1
ATOM 620 N N . ASN A 1 81 ? -15.602 4.619 -2.276 1.00 83.44 81 ASN A N 1
ATOM 621 C CA . ASN A 1 81 ? -15.799 4.546 -3.732 1.00 83.44 81 ASN A CA 1
ATOM 622 C C . ASN A 1 81 ? -14.518 4.831 -4.536 1.00 83.44 81 ASN A C 1
ATOM 624 O O . ASN A 1 81 ? -14.545 4.811 -5.769 1.00 83.44 81 ASN A O 1
ATOM 628 N N . GLY A 1 82 ? -13.411 5.132 -3.850 1.00 80.19 82 GLY A N 1
ATOM 629 C CA . GLY A 1 82 ? -12.111 5.335 -4.479 1.00 80.19 82 GLY A CA 1
ATOM 630 C C . GLY A 1 82 ? -11.611 4.056 -5.149 1.00 80.19 82 GLY A C 1
ATOM 631 O O . GLY A 1 82 ? -11.967 2.946 -4.754 1.00 80.19 82 GLY A O 1
ATOM 632 N N . ARG A 1 83 ? -10.814 4.216 -6.210 1.00 84.94 83 ARG A N 1
ATOM 633 C CA . ARG A 1 83 ? -10.205 3.093 -6.926 1.00 84.94 83 ARG A CA 1
ATOM 634 C C . ARG A 1 83 ? -8.723 3.350 -7.115 1.00 84.94 83 ARG A C 1
ATOM 636 O O . ARG A 1 83 ? -8.345 4.275 -7.826 1.00 84.94 83 ARG A O 1
ATOM 643 N N . ILE A 1 84 ? -7.908 2.525 -6.477 1.00 92.25 84 ILE A N 1
ATOM 644 C CA . ILE A 1 84 ? -6.450 2.542 -6.585 1.00 92.25 84 ILE A CA 1
ATOM 645 C C . ILE A 1 84 ? -6.026 1.248 -7.284 1.00 92.25 84 ILE A C 1
ATOM 647 O O . ILE A 1 84 ? -6.615 0.192 -7.042 1.00 92.25 84 ILE A O 1
ATOM 651 N N . THR A 1 85 ? -5.033 1.313 -8.173 1.00 94.50 85 THR A N 1
ATOM 652 C CA . THR A 1 85 ? -4.619 0.134 -8.949 1.00 94.50 85 THR A CA 1
ATOM 653 C C . THR A 1 85 ? -3.395 -0.516 -8.327 1.00 94.50 85 THR A C 1
ATOM 655 O O . THR A 1 85 ? -2.337 0.093 -8.282 1.00 94.50 85 THR A O 1
ATOM 658 N N . VAL A 1 86 ? -3.503 -1.769 -7.898 1.00 93.38 86 VAL A N 1
ATOM 659 C CA . VAL A 1 86 ? -2.353 -2.615 -7.575 1.00 93.38 86 VAL A CA 1
ATOM 660 C C . VAL A 1 86 ? -1.630 -2.935 -8.878 1.00 93.38 86 VAL A C 1
ATOM 662 O O . VAL A 1 86 ? -2.140 -3.688 -9.715 1.00 93.38 86 VAL A O 1
ATOM 665 N N . VAL A 1 87 ? -0.463 -2.323 -9.058 1.00 90.62 87 VAL A N 1
ATOM 666 C CA . VAL A 1 87 ? 0.394 -2.529 -10.232 1.00 90.62 87 VAL A CA 1
ATOM 667 C C . VAL A 1 87 ? 1.373 -3.669 -10.003 1.00 90.62 87 VAL A C 1
ATOM 669 O O . VAL A 1 87 ? 1.626 -4.421 -10.935 1.00 90.62 87 VAL A O 1
ATOM 672 N N . TRP A 1 88 ? 1.796 -3.875 -8.753 1.00 88.44 88 TRP A N 1
ATOM 673 C CA . TRP A 1 88 ? 2.592 -5.024 -8.332 1.00 88.44 88 TRP A CA 1
ATOM 674 C C . TRP A 1 88 ? 2.001 -5.641 -7.072 1.00 88.44 88 TRP A C 1
ATOM 676 O O . TRP A 1 88 ? 1.634 -4.926 -6.143 1.00 88.44 88 TRP A O 1
ATOM 686 N N . GLY A 1 89 ? 1.887 -6.967 -7.051 1.00 85.75 89 GLY A N 1
ATOM 687 C CA . GLY A 1 89 ? 1.449 -7.750 -5.903 1.00 85.75 89 GLY A CA 1
ATOM 688 C C . GLY A 1 89 ? 2.471 -7.720 -4.778 1.00 85.75 89 GLY A C 1
ATOM 689 O O . GLY A 1 89 ? 3.516 -7.093 -4.888 1.00 85.75 89 GLY A O 1
ATOM 690 N N . ILE A 1 90 ? 2.168 -8.401 -3.679 1.00 86.69 90 ILE A N 1
ATOM 691 C CA . ILE A 1 90 ? 3.089 -8.455 -2.548 1.00 86.69 90 ILE A CA 1
ATOM 692 C C . ILE A 1 90 ? 4.301 -9.320 -2.895 1.00 86.69 90 ILE A C 1
ATOM 694 O O . ILE A 1 90 ? 4.184 -10.513 -3.170 1.00 86.69 90 ILE A O 1
ATOM 698 N N . HIS A 1 91 ? 5.472 -8.702 -2.908 1.00 82.75 91 HIS A N 1
ATOM 699 C CA . HIS A 1 91 ? 6.741 -9.350 -3.201 1.00 82.75 91 HIS A CA 1
ATOM 700 C C . HIS A 1 91 ? 7.805 -8.914 -2.200 1.00 82.75 91 HIS A C 1
ATOM 702 O O . HIS A 1 91 ? 7.658 -7.922 -1.478 1.00 82.75 91 HIS A O 1
ATOM 708 N N . GLN A 1 92 ? 8.885 -9.684 -2.132 1.00 74.19 92 GLN A N 1
ATOM 709 C CA . GLN A 1 92 ? 10.031 -9.320 -1.312 1.00 74.19 92 GLN A CA 1
ATOM 710 C C . GLN A 1 92 ? 10.742 -8.097 -1.910 1.00 74.19 92 GLN A C 1
ATOM 712 O O . GLN A 1 92 ? 10.976 -8.022 -3.118 1.00 74.19 92 GLN A O 1
ATOM 717 N N . ASP A 1 93 ? 11.114 -7.143 -1.059 1.00 63.44 93 ASP A N 1
ATOM 718 C CA . ASP A 1 93 ? 12.043 -6.080 -1.430 1.00 63.44 93 ASP A CA 1
ATOM 719 C C . ASP A 1 93 ? 13.478 -6.631 -1.394 1.00 63.44 93 ASP A C 1
ATOM 721 O O . ASP A 1 93 ? 14.060 -6.820 -0.324 1.00 63.44 93 ASP A O 1
ATOM 725 N N . THR A 1 94 ? 14.052 -6.939 -2.559 1.00 51.31 94 THR A N 1
ATOM 726 C CA . THR A 1 94 ? 15.460 -7.358 -2.680 1.00 51.31 94 THR A CA 1
ATOM 727 C C . THR A 1 94 ? 16.408 -6.196 -2.976 1.00 51.31 94 THR A C 1
ATOM 729 O O . THR A 1 94 ? 17.611 -6.415 -3.121 1.00 51.31 94 THR A O 1
ATOM 732 N N . VAL A 1 95 ? 15.937 -4.941 -3.004 1.00 46.91 95 VAL A N 1
ATOM 733 C CA . VAL A 1 95 ? 16.795 -3.777 -3.312 1.00 46.91 95 VAL A CA 1
ATOM 734 C C . VAL A 1 95 ? 17.798 -3.477 -2.173 1.00 46.91 95 VAL A C 1
ATOM 736 O O . VAL A 1 95 ? 18.713 -2.662 -2.315 1.00 46.91 95 VAL A O 1
ATOM 739 N N . ASN A 1 96 ? 17.726 -4.207 -1.057 1.00 41.53 96 ASN A N 1
ATOM 740 C CA . ASN A 1 96 ? 18.603 -4.061 0.106 1.00 41.53 96 ASN A CA 1
ATOM 741 C C . ASN A 1 96 ? 19.855 -4.965 0.103 1.00 41.53 96 ASN A C 1
ATOM 743 O O . ASN A 1 96 ? 20.251 -5.481 1.144 1.00 41.53 96 ASN A O 1
ATOM 747 N N . GLN A 1 97 ? 20.566 -5.059 -1.026 1.00 36.72 97 GLN A N 1
ATOM 748 C CA . GLN A 1 97 ? 22.039 -4.998 -0.956 1.00 36.72 97 GLN A CA 1
ATOM 749 C C . GLN A 1 97 ? 22.583 -3.567 -1.148 1.00 36.72 97 GLN A C 1
ATOM 751 O O . GLN A 1 97 ? 23.766 -3.340 -0.924 1.00 36.72 97 GLN A O 1
ATOM 756 N N . ALA A 1 98 ? 21.742 -2.572 -1.471 1.00 38.88 98 ALA A N 1
ATOM 757 C CA . ALA A 1 98 ? 22.184 -1.188 -1.700 1.00 38.88 98 ALA A CA 1
ATOM 758 C C . ALA A 1 98 ? 21.645 -0.145 -0.696 1.00 38.88 98 ALA A C 1
ATOM 760 O O . ALA A 1 98 ? 21.816 1.057 -0.910 1.00 38.88 98 ALA A O 1
ATOM 761 N N . ARG A 1 99 ? 20.998 -0.547 0.405 1.00 46.12 99 ARG A N 1
ATOM 762 C CA . ARG A 1 99 ? 20.568 0.388 1.463 1.00 46.12 99 ARG A CA 1
ATOM 763 C C . ARG A 1 99 ? 20.955 -0.198 2.816 1.00 46.12 99 ARG A C 1
ATOM 765 O O . ARG A 1 99 ? 20.364 -1.169 3.272 1.00 46.12 99 ARG A O 1
ATOM 772 N N . GLY A 1 100 ? 22.044 0.332 3.373 1.00 34.00 100 GLY A N 1
ATOM 773 C CA . GLY A 1 100 ? 22.726 -0.212 4.544 1.00 34.00 100 GLY A CA 1
ATOM 774 C C . GLY A 1 100 ? 21.793 -0.421 5.735 1.00 34.00 100 GLY A C 1
ATOM 775 O O . GLY A 1 100 ? 21.135 0.516 6.176 1.00 34.00 100 GLY A O 1
ATOM 776 N N . GLY A 1 101 ? 21.774 -1.652 6.255 1.00 28.97 101 GLY A N 1
ATOM 777 C CA . GLY A 1 101 ? 21.120 -1.973 7.524 1.00 28.97 101 GLY A CA 1
ATOM 778 C C . GLY A 1 101 ? 20.436 -3.340 7.606 1.00 28.97 101 GLY A C 1
ATOM 779 O O . GLY A 1 101 ? 19.262 -3.391 7.943 1.00 28.97 101 GLY A O 1
ATOM 780 N N . GLY A 1 102 ? 21.164 -4.439 7.368 1.00 32.91 102 GLY A N 1
ATOM 781 C CA . GLY A 1 102 ? 20.803 -5.787 7.845 1.00 32.91 102 GLY A CA 1
ATOM 782 C C . GLY A 1 102 ? 19.613 -6.504 7.178 1.00 32.91 102 GLY A C 1
ATOM 783 O O . GLY A 1 102 ? 18.720 -5.907 6.588 1.00 32.91 102 GLY A O 1
ATOM 784 N N . LEU A 1 103 ? 19.621 -7.837 7.300 1.00 39.50 103 LEU A N 1
ATOM 785 C CA . LEU A 1 103 ? 18.635 -8.803 6.791 1.00 39.50 103 LEU A CA 1
ATOM 786 C C . LEU A 1 103 ? 17.230 -8.605 7.397 1.00 39.50 103 LEU A C 1
ATOM 788 O O . LEU A 1 103 ? 16.783 -9.387 8.233 1.00 39.50 103 LEU A O 1
ATOM 792 N N . LYS A 1 104 ? 16.500 -7.574 6.977 1.00 51.03 104 LYS A N 1
ATOM 793 C CA . LYS A 1 104 ? 15.041 -7.540 7.115 1.00 51.03 104 LYS A CA 1
ATOM 794 C C . LYS A 1 104 ? 14.436 -7.586 5.722 1.00 51.03 104 LYS A C 1
ATOM 796 O O . LYS A 1 104 ? 14.396 -6.587 5.012 1.00 51.03 104 LYS A O 1
ATOM 801 N N . ASN A 1 105 ? 14.001 -8.781 5.332 1.00 61.66 105 ASN A N 1
ATOM 802 C CA . ASN A 1 105 ? 13.214 -8.993 4.125 1.00 61.66 105 ASN A CA 1
ATOM 803 C C . ASN A 1 105 ? 11.840 -8.362 4.356 1.00 61.66 105 ASN A C 1
ATOM 805 O O . ASN A 1 105 ? 10.962 -8.990 4.945 1.00 61.66 105 ASN A O 1
ATOM 809 N N . TYR A 1 106 ? 11.671 -7.104 3.960 1.00 69.25 106 TYR A N 1
ATOM 810 C CA . TYR A 1 106 ? 10.353 -6.489 3.966 1.00 69.25 106 TYR A CA 1
ATOM 811 C C . TYR A 1 106 ? 9.579 -6.949 2.736 1.00 69.25 106 TYR A C 1
ATOM 813 O O . TYR A 1 106 ? 10.122 -7.017 1.632 1.00 69.25 106 TYR A O 1
ATOM 821 N N . GLN A 1 107 ? 8.304 -7.254 2.936 1.00 82.88 107 GLN A N 1
ATOM 822 C CA . GLN A 1 107 ? 7.371 -7.464 1.844 1.00 82.88 107 GLN A CA 1
ATOM 823 C C . GLN A 1 107 ? 6.614 -6.171 1.590 1.00 82.88 107 GLN A C 1
ATOM 825 O O . GLN A 1 107 ? 6.256 -5.446 2.524 1.00 82.88 107 GLN A O 1
ATOM 830 N N . HIS A 1 108 ? 6.379 -5.876 0.322 1.00 89.50 108 HIS A N 1
ATOM 831 C CA . HIS A 1 108 ? 5.563 -4.742 -0.067 1.00 89.50 108 HIS A CA 1
ATOM 832 C C . HIS A 1 108 ? 4.814 -5.043 -1.352 1.00 89.50 108 HIS A C 1
ATOM 834 O O . HIS A 1 108 ? 5.184 -5.941 -2.101 1.00 89.50 108 HIS A O 1
ATOM 840 N N . PHE A 1 109 ? 3.767 -4.271 -1.598 1.00 91.38 109 PHE A N 1
ATOM 841 C CA . PHE A 1 109 ? 3.090 -4.222 -2.885 1.00 91.38 109 PHE A CA 1
ATOM 842 C C . PHE A 1 109 ? 3.053 -2.776 -3.373 1.00 91.38 109 PHE A C 1
ATOM 844 O O . PHE A 1 109 ? 3.135 -1.837 -2.574 1.00 91.38 109 PHE A O 1
ATOM 851 N N . THR A 1 110 ? 2.953 -2.588 -4.685 1.00 92.00 110 THR A N 1
ATOM 852 C CA . THR A 1 110 ? 2.946 -1.255 -5.293 1.00 92.00 110 THR A CA 1
ATOM 853 C C . THR A 1 110 ? 1.571 -0.937 -5.834 1.00 92.00 110 THR A C 1
ATOM 855 O O . THR A 1 110 ? 0.937 -1.749 -6.516 1.00 92.00 110 THR A O 1
ATOM 858 N N . VAL A 1 111 ? 1.128 0.282 -5.557 1.00 93.50 111 VAL A N 1
ATOM 859 C CA . VAL A 1 111 ? -0.142 0.803 -6.036 1.00 93.50 111 VAL A CA 1
ATOM 860 C C . VAL A 1 111 ? 0.057 2.104 -6.805 1.00 93.50 111 VAL A C 1
ATOM 862 O O . VAL A 1 111 ? 0.838 2.957 -6.394 1.00 93.50 111 VAL A O 1
ATOM 865 N N . LEU A 1 112 ? -0.677 2.266 -7.898 1.00 93.56 112 LEU A N 1
ATOM 866 C CA . LEU A 1 112 ? -0.805 3.514 -8.635 1.00 93.56 112 LEU A CA 1
ATOM 867 C C . LEU A 1 112 ? -1.950 4.323 -8.030 1.00 93.56 112 LEU A C 1
ATOM 869 O O . LEU A 1 112 ? -3.092 3.848 -7.985 1.00 93.56 112 LEU A O 1
ATOM 873 N N . ALA A 1 113 ? -1.630 5.522 -7.546 1.00 89.88 113 ALA A N 1
ATOM 874 C CA . ALA A 1 113 ? -2.583 6.434 -6.935 1.00 89.88 113 ALA A CA 1
ATOM 875 C C . ALA A 1 113 ? -3.677 6.880 -7.923 1.00 89.88 113 ALA A C 1
ATOM 877 O O . ALA A 1 113 ? -3.589 6.678 -9.133 1.00 89.88 113 ALA A O 1
ATOM 878 N N . ALA A 1 114 ? -4.729 7.515 -7.398 1.00 84.62 114 ALA A N 1
ATOM 879 C CA . ALA A 1 114 ? -5.871 7.968 -8.197 1.00 84.62 114 ALA A CA 1
ATOM 880 C C . ALA A 1 114 ? -5.513 9.045 -9.240 1.00 84.62 114 ALA A C 1
ATOM 882 O O . ALA A 1 114 ? -6.287 9.271 -10.165 1.00 84.62 114 ALA A O 1
ATOM 883 N N . ASP A 1 115 ? -4.354 9.697 -9.104 1.00 84.88 115 ASP A N 1
ATOM 884 C CA . ASP A 1 115 ? -3.820 10.623 -10.107 1.00 84.88 115 ASP A CA 1
ATOM 885 C C . ASP A 1 115 ? -3.315 9.913 -11.377 1.00 84.88 115 ASP A C 1
ATOM 887 O O . ASP A 1 115 ? -3.040 10.574 -12.375 1.00 84.88 115 ASP A O 1
ATOM 891 N N . GLY A 1 116 ? -3.201 8.580 -11.356 1.00 82.94 116 GLY A N 1
ATOM 892 C CA . GLY A 1 116 ? -2.730 7.772 -12.477 1.00 82.94 116 GLY A CA 1
ATOM 893 C C . GLY A 1 116 ? -1.233 7.904 -12.765 1.00 82.94 116 GLY A C 1
ATOM 894 O O . GLY A 1 116 ? -0.774 7.370 -13.772 1.00 82.94 116 GLY A O 1
ATOM 895 N N . VAL A 1 117 ? -0.472 8.589 -11.905 1.00 85.56 117 VAL A N 1
ATOM 896 C CA . VAL A 1 117 ? 0.954 8.886 -12.123 1.00 85.56 117 VAL A CA 1
ATOM 897 C C . VAL A 1 117 ? 1.809 8.450 -10.935 1.00 85.56 117 VAL A C 1
ATOM 899 O O . VAL A 1 117 ? 2.892 7.897 -11.123 1.00 85.56 117 VAL A O 1
ATOM 902 N N . THR A 1 118 ? 1.346 8.672 -9.707 1.00 89.25 118 THR A N 1
ATOM 903 C CA . THR A 1 118 ? 2.169 8.457 -8.516 1.00 89.25 118 THR A CA 1
ATOM 904 C C . THR A 1 118 ? 2.085 7.010 -8.047 1.00 89.25 118 THR A C 1
ATOM 906 O O . THR A 1 118 ? 1.037 6.549 -7.591 1.00 89.25 118 THR A O 1
ATOM 909 N N . ASN A 1 119 ? 3.214 6.304 -8.086 1.00 92.31 119 ASN A N 1
ATOM 910 C CA . ASN A 1 119 ? 3.339 4.989 -7.468 1.00 92.31 119 ASN A CA 1
ATOM 911 C C . ASN A 1 119 ? 3.656 5.114 -5.979 1.00 92.31 119 ASN A C 1
ATOM 913 O O . ASN A 1 119 ? 4.532 5.873 -5.574 1.00 92.31 119 ASN A O 1
ATOM 917 N N . TRP A 1 120 ? 2.970 4.314 -5.174 1.00 94.50 120 TRP A N 1
ATOM 918 C CA . TRP A 1 120 ? 3.229 4.147 -3.754 1.00 94.50 120 TRP A CA 1
ATOM 919 C C . TRP A 1 120 ? 3.613 2.704 -3.464 1.00 94.50 120 TRP A C 1
ATOM 921 O O . TRP A 1 120 ? 2.925 1.772 -3.879 1.00 94.50 120 TRP A O 1
ATOM 931 N N . HIS A 1 121 ? 4.688 2.522 -2.708 1.00 92.81 121 HIS A N 1
ATOM 932 C CA . HIS A 1 121 ? 5.109 1.227 -2.188 1.00 92.81 121 HIS A CA 1
ATOM 933 C C . HIS A 1 121 ? 4.592 1.083 -0.759 1.00 92.81 121 HIS A C 1
ATOM 935 O O . HIS A 1 121 ? 4.896 1.915 0.100 1.00 92.81 121 HIS A O 1
ATOM 941 N N . LEU A 1 122 ? 3.778 0.057 -0.518 1.00 94.06 122 LEU A N 1
ATOM 942 C CA . LEU A 1 122 ? 3.113 -0.206 0.756 1.00 94.06 122 LEU A CA 1
ATOM 943 C C . LEU A 1 122 ? 3.816 -1.374 1.438 1.00 94.06 122 LEU A C 1
ATOM 945 O O . LEU A 1 122 ? 3.647 -2.522 1.032 1.00 94.06 122 LEU A O 1
ATOM 949 N N . TYR A 1 123 ? 4.601 -1.075 2.469 1.00 91.56 123 TYR A N 1
ATOM 950 C CA . TYR A 1 123 ? 5.383 -2.059 3.207 1.00 91.56 123 TYR A CA 1
ATOM 951 C C . TYR A 1 123 ? 4.558 -2.640 4.340 1.00 91.56 123 TYR A C 1
ATOM 953 O O . TYR A 1 123 ? 4.019 -1.901 5.166 1.00 91.56 123 TYR A O 1
ATOM 961 N N . VAL A 1 124 ? 4.463 -3.963 4.395 1.00 89.19 124 VAL A N 1
ATOM 962 C CA . VAL A 1 124 ? 3.603 -4.665 5.350 1.00 89.19 124 VAL A CA 1
ATOM 963 C C . VAL A 1 124 ? 4.416 -5.310 6.463 1.00 89.19 124 VAL A C 1
ATOM 965 O O . VAL A 1 124 ? 5.607 -5.588 6.314 1.00 89.19 124 VAL A O 1
ATOM 968 N N . ASP A 1 125 ? 3.771 -5.509 7.609 1.00 81.56 125 ASP A N 1
ATOM 969 C CA . ASP A 1 125 ? 4.359 -6.275 8.702 1.00 81.56 125 ASP A CA 1
ATOM 970 C C . ASP A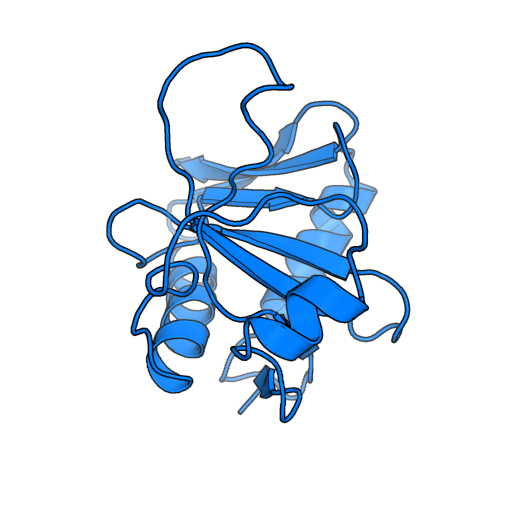 1 125 ? 4.618 -7.741 8.303 1.00 81.56 125 ASP A C 1
ATOM 972 O O . ASP A 1 125 ? 4.095 -8.251 7.313 1.00 81.56 125 ASP A O 1
ATOM 976 N N . SER A 1 126 ? 5.423 -8.447 9.101 1.00 76.31 126 SER A N 1
ATOM 977 C CA . SER A 1 126 ? 5.779 -9.850 8.848 1.00 76.31 126 SER A CA 1
ATOM 978 C C . SER A 1 126 ? 4.604 -10.826 8.949 1.00 76.31 126 SER A C 1
ATOM 980 O O . SER A 1 126 ? 4.725 -11.964 8.504 1.00 76.31 126 SER A O 1
ATOM 982 N N . GLN A 1 127 ? 3.484 -10.409 9.546 1.00 81.50 127 GLN A N 1
ATOM 983 C CA . GLN A 1 127 ? 2.254 -11.198 9.597 1.00 81.50 127 GLN A CA 1
ATOM 984 C C . GLN A 1 127 ? 1.344 -10.921 8.393 1.00 81.50 127 GLN A C 1
ATOM 986 O O . GLN A 1 127 ? 0.276 -11.524 8.317 1.00 81.50 127 GLN A O 1
ATOM 991 N N . MET A 1 128 ? 1.738 -10.010 7.492 1.00 83.06 128 MET A N 1
ATOM 992 C CA . MET A 1 128 ? 0.941 -9.511 6.372 1.00 83.06 128 MET A CA 1
ATOM 993 C C . MET A 1 128 ? -0.444 -9.012 6.809 1.00 83.06 128 MET A C 1
ATOM 995 O O . MET A 1 128 ? -1.439 -9.259 6.134 1.00 83.06 128 MET A O 1
ATOM 999 N N . LYS A 1 129 ? -0.543 -8.338 7.963 1.00 86.94 129 LYS A N 1
ATOM 1000 C CA . LYS A 1 129 ? -1.837 -7.852 8.485 1.00 86.94 129 LYS A CA 1
ATOM 1001 C C . LYS A 1 129 ? -2.035 -6.361 8.322 1.00 86.94 129 LYS A C 1
ATOM 1003 O O . LYS A 1 129 ? -3.153 -5.919 8.068 1.00 86.94 129 LYS A O 1
ATOM 1008 N N . THR A 1 130 ? -0.982 -5.582 8.538 1.00 90.69 130 THR A N 1
ATOM 1009 C CA . THR A 1 130 ? -1.038 -4.122 8.493 1.00 90.69 130 THR A CA 1
ATOM 1010 C C . THR A 1 130 ? 0.155 -3.539 7.760 1.00 90.69 130 THR A C 1
ATOM 1012 O O . THR A 1 130 ? 1.241 -4.119 7.720 1.00 90.69 130 THR A O 1
ATOM 1015 N N . ILE A 1 131 ? -0.050 -2.361 7.184 1.00 93.44 131 ILE A N 1
ATOM 1016 C CA . ILE A 1 131 ? 1.018 -1.555 6.606 1.00 93.44 131 ILE A CA 1
ATOM 1017 C C . ILE A 1 131 ? 1.837 -0.969 7.757 1.00 93.44 131 ILE A C 1
ATOM 1019 O O . ILE A 1 131 ? 1.281 -0.419 8.707 1.00 93.44 131 ILE A O 1
ATOM 1023 N N . THR A 1 132 ? 3.157 -1.109 7.667 1.00 91.81 132 THR A N 1
ATOM 1024 C CA . THR A 1 132 ? 4.130 -0.539 8.609 1.00 91.81 132 THR A CA 1
ATOM 1025 C C . THR A 1 132 ? 4.553 0.855 8.162 1.00 91.81 132 THR A C 1
ATOM 1027 O O . THR A 1 132 ? 4.635 1.772 8.972 1.00 91.81 132 THR A O 1
ATOM 1030 N N . TYR A 1 133 ? 4.798 1.036 6.866 1.00 93.00 133 TYR A N 1
ATOM 1031 C CA . TYR A 1 133 ? 5.052 2.344 6.273 1.00 93.00 133 TYR A CA 1
ATOM 1032 C C . TYR A 1 133 ? 4.743 2.324 4.780 1.00 93.00 133 TYR A C 1
ATOM 1034 O O . TYR A 1 133 ? 4.610 1.267 4.162 1.00 93.00 133 TYR A O 1
ATOM 1042 N N . LEU A 1 134 ? 4.612 3.505 4.196 1.00 94.44 134 LEU A N 1
ATOM 1043 C CA . LEU A 1 134 ? 4.394 3.672 2.770 1.00 94.44 134 LEU A CA 1
ATOM 1044 C C . LEU A 1 134 ? 5.258 4.809 2.234 1.00 94.44 134 LEU A C 1
ATOM 1046 O O . LEU A 1 134 ? 5.548 5.777 2.937 1.00 94.44 134 LEU A O 1
ATOM 1050 N N . THR A 1 135 ? 5.718 4.657 0.997 1.00 93.88 135 THR A N 1
ATOM 1051 C CA . THR A 1 135 ? 6.675 5.575 0.375 1.00 93.88 135 THR A CA 1
ATOM 1052 C C . THR A 1 135 ? 6.317 5.825 -1.091 1.00 93.88 135 THR A C 1
ATOM 1054 O O . THR A 1 135 ? 6.094 4.861 -1.829 1.00 93.88 135 THR A O 1
ATOM 1057 N N . PRO A 1 136 ? 6.248 7.094 -1.534 1.00 91.69 136 PRO A N 1
ATOM 1058 C CA . PRO A 1 136 ? 6.064 7.433 -2.943 1.00 91.69 136 PRO A CA 1
ATOM 1059 C C . PRO A 1 136 ? 7.396 7.535 -3.699 1.00 91.69 136 PRO A C 1
ATOM 1061 O O . PRO A 1 136 ? 7.432 7.522 -4.925 1.00 91.69 136 PRO A O 1
ATOM 1064 N N . ALA A 1 137 ? 8.506 7.697 -2.975 1.00 88.50 137 ALA A N 1
ATOM 1065 C CA . ALA A 1 137 ? 9.825 7.930 -3.539 1.00 88.50 137 ALA A CA 1
ATOM 1066 C C . ALA A 1 137 ? 10.918 7.617 -2.514 1.00 88.50 137 ALA A C 1
ATOM 1068 O O . ALA A 1 137 ? 10.723 7.719 -1.302 1.00 88.50 137 ALA A O 1
ATOM 1069 N N . ARG A 1 138 ? 12.117 7.298 -3.006 1.00 83.12 138 ARG A N 1
ATOM 1070 C CA . ARG A 1 138 ? 13.275 6.983 -2.160 1.00 83.12 138 ARG A CA 1
ATOM 1071 C C . ARG A 1 138 ? 13.525 8.072 -1.108 1.00 83.12 138 ARG A C 1
ATOM 1073 O O . ARG A 1 138 ? 13.665 9.243 -1.441 1.00 83.12 138 ARG A O 1
ATOM 1080 N N . GLY A 1 139 ? 13.673 7.648 0.148 1.00 83.31 139 GLY A N 1
ATOM 1081 C CA . GLY A 1 139 ? 13.979 8.533 1.277 1.00 83.31 139 GLY A CA 1
ATOM 1082 C C . GLY A 1 139 ? 12.771 9.289 1.836 1.00 83.31 139 GLY A C 1
ATOM 1083 O O . GLY A 1 139 ? 12.932 10.011 2.813 1.00 83.31 139 GLY A O 1
ATOM 1084 N N . THR A 1 140 ? 11.581 9.119 1.257 1.00 91.44 140 THR A N 1
ATOM 1085 C CA . THR A 1 140 ? 10.331 9.736 1.715 1.00 91.44 140 THR A CA 1
ATOM 1086 C C . THR A 1 140 ? 9.439 8.657 2.316 1.00 91.44 140 THR A C 1
ATOM 1088 O O . THR A 1 140 ? 8.871 7.860 1.576 1.00 91.44 140 THR A O 1
ATOM 1091 N N . GLU A 1 141 ? 9.300 8.607 3.638 1.00 93.94 141 GLU A N 1
ATOM 1092 C CA . GLU A 1 141 ? 8.549 7.551 4.328 1.00 93.94 141 GLU A CA 1
ATOM 1093 C C . GLU A 1 141 ? 7.417 8.144 5.164 1.00 93.94 141 GLU A C 1
ATOM 1095 O O . GLU A 1 141 ? 7.621 9.085 5.921 1.00 93.94 141 GLU A O 1
ATOM 1100 N N . VAL A 1 142 ? 6.221 7.567 5.078 1.00 96.38 142 VAL A N 1
ATOM 1101 C CA . VAL A 1 142 ? 5.141 7.824 6.035 1.00 96.38 142 VAL A CA 1
ATOM 1102 C C . VAL A 1 142 ? 4.912 6.543 6.824 1.00 96.38 142 VAL A C 1
ATOM 1104 O O . VAL A 1 142 ? 4.552 5.513 6.251 1.00 96.38 142 VAL A O 1
ATOM 1107 N N . ARG A 1 143 ? 5.161 6.585 8.132 1.00 95.06 143 ARG A N 1
ATOM 1108 C CA . ARG A 1 143 ? 5.090 5.413 9.011 1.00 95.06 143 ARG A CA 1
ATOM 1109 C C . ARG A 1 143 ? 3.742 5.321 9.698 1.00 95.06 143 ARG A C 1
ATOM 1111 O O . ARG A 1 143 ? 3.141 6.332 10.039 1.00 95.06 143 ARG A O 1
ATOM 1118 N N . VAL A 1 144 ? 3.276 4.094 9.891 1.00 93.25 144 VAL A N 1
ATOM 1119 C CA . VAL A 1 144 ? 2.084 3.772 10.672 1.00 93.25 144 VAL A CA 1
ATOM 1120 C C . VAL A 1 144 ? 2.550 3.447 12.091 1.00 93.25 144 VAL A C 1
ATOM 1122 O O . VAL A 1 144 ? 2.929 2.313 12.384 1.00 93.25 144 VAL A O 1
ATOM 1125 N N . GLU A 1 145 ? 2.564 4.450 12.964 1.00 91.25 145 GLU A N 1
ATOM 1126 C CA . GLU A 1 145 ? 3.104 4.331 14.324 1.00 91.25 145 GLU A CA 1
ATOM 1127 C C . GLU A 1 145 ? 2.003 4.125 15.360 1.00 91.25 145 GLU A C 1
ATOM 1129 O O . GLU A 1 145 ? 0.835 4.40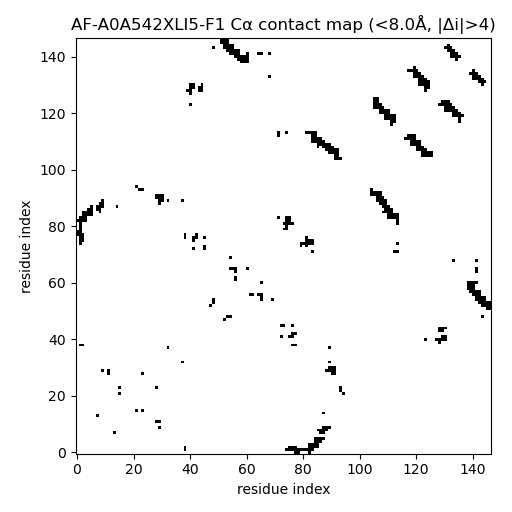7 15.099 1.00 91.25 145 GLU A O 1
ATOM 1134 N N . ASN A 1 146 ? 2.357 3.578 16.525 1.00 86.50 146 ASN A N 1
ATOM 1135 C CA . ASN A 1 146 ? 1.426 3.503 17.651 1.00 86.50 146 ASN A CA 1
ATOM 1136 C C . ASN A 1 146 ? 1.395 4.857 18.376 1.00 86.50 146 ASN A C 1
ATOM 1138 O O . ASN A 1 146 ? 2.430 5.510 18.474 1.00 86.50 146 ASN A O 1
ATOM 1142 N N . VAL A 1 147 ? 0.216 5.231 18.878 1.00 75.94 147 VAL A N 1
ATOM 1143 C CA . VAL A 1 147 ? 0.014 6.409 19.743 1.00 75.94 147 VAL A CA 1
ATOM 1144 C C . VAL A 1 147 ? 0.391 6.084 21.181 1.00 75.94 147 VAL A C 1
ATOM 1146 O O . VAL A 1 147 ? 0.087 4.943 21.605 1.00 75.94 147 VAL A O 1
#

Radius of gyration: 14.66 Å; Cα contacts (8 Å, |Δi|>4): 265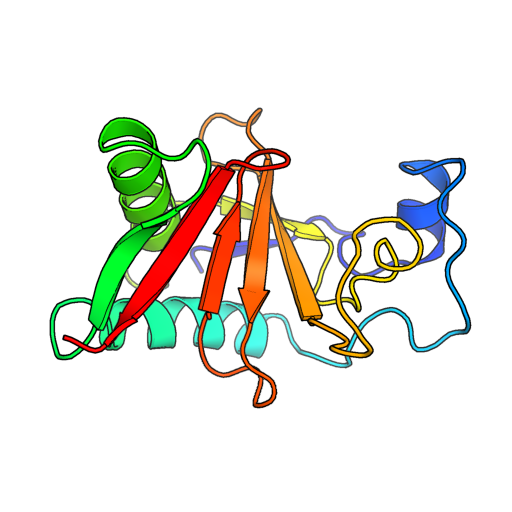; chains: 1; bounding box: 39×36×38 Å

Foldseek 3Di:
DLEDEDPCQAPPVVVCVVDPPDDQDDPCFAPPADPVLVLQQLQLQVVCDPPWKHKAKFFPADPVNRVQVVVQSQSSHPVDPHHKYFNHHWGWDPVPVPDDDDPDGWIWTWIQGPVNPFIKTFTADPVSRYTQWIDRDPRTIIGTGTD

Secondary structure (DSSP, 8-state):
--EEE-TTTT-HHHHHHHSTT----STTSB----HHHHHHHHHHHHHHBTTTEEEEEEET--HHHHHHHHHHHHHTSTTSS--EEEEEEEEE---TTSSSS-----EEEEEE-TTSS-EEEEEE-TTSSSEEEEEEETTEEEEEEE-

Sequence (147 aa):
MPLVFNPNYNKLAVFRQEHQGVNVPGDGFFADVSRKDLQDIIDNTRNSLKKKRTLEPHGNANGATVAQAAALLKAADSRENGRITVVWGIHQDTVNQARGGGLKNYQHFTVLAADGVTNWHLYVDSQMKTITYLTPARGTEVRVENV